Protein AF-A0A351G520-F1 (afdb_monomer_lite)

Sequence (140 aa):
MSTQQQELPEWDLSNVYPGLESDEFSEAKTQLTVAVEDLKTYLEDHRISPEIAQEERESPALAEIMAGFIQRVAAAQELRESIRAYLNSFIATDSFNEKAKKELSLLEPLFVRLDQLENVMFQGWIGHVGDRVAEIIGMN

Secondary structure (DSSP, 8-state):
-------------TTT-S-TT-HHHHHHHHHHHHHHHHHHHHHHHTT--TT-------HHHHHHHHHHHHHHHHHHHHHHHHHHHHHHHHHHH-TT-HHHHHHHHHHHHHHHHHHHIIIIIIHHHHHHHHHHHHHHTT--

Structure (mmCIF, N/CA/C/O backbone):
data_AF-A0A351G520-F1
#
_entry.id   AF-A0A351G520-F1
#
loop_
_atom_site.group_PDB
_atom_site.id
_atom_site.type_symbol
_atom_site.label_atom_id
_atom_site.label_alt_id
_atom_site.label_comp_id
_atom_site.label_asym_id
_atom_site.label_entity_id
_atom_site.label_seq_id
_atom_site.pdbx_PDB_ins_code
_atom_site.Cartn_x
_atom_site.Cartn_y
_atom_site.Cartn_z
_atom_site.occupancy
_atom_site.B_iso_or_equiv
_atom_site.auth_seq_id
_atom_site.auth_comp_id
_atom_site.auth_asym_id
_atom_site.auth_atom_id
_atom_site.pdbx_PDB_model_num
ATOM 1 N N . MET A 1 1 ? -27.445 16.065 39.126 1.00 41.19 1 MET A N 1
ATOM 2 C CA . MET A 1 1 ? -27.654 16.118 37.667 1.00 41.19 1 MET A CA 1
ATOM 3 C C . MET A 1 1 ? -27.281 14.751 37.137 1.00 41.19 1 MET A C 1
ATOM 5 O O . MET A 1 1 ? -26.148 14.346 37.353 1.00 41.19 1 MET A O 1
ATOM 9 N N . SER A 1 2 ? -28.234 14.000 36.592 1.00 40.50 2 SER A N 1
ATOM 10 C CA . SER A 1 2 ? -27.954 12.680 36.024 1.00 40.50 2 SER A CA 1
ATOM 11 C C . SER A 1 2 ? -27.342 12.880 34.645 1.00 40.50 2 SER A C 1
ATOM 13 O O . SER A 1 2 ? -28.003 13.418 33.759 1.00 40.50 2 SER A O 1
ATOM 15 N N . THR A 1 3 ? -26.078 12.509 34.478 1.00 43.81 3 THR A N 1
ATOM 16 C CA . THR A 1 3 ? -25.411 12.487 33.178 1.00 43.81 3 THR A CA 1
ATOM 17 C C . THR A 1 3 ? -26.052 11.364 32.367 1.00 43.81 3 THR A C 1
ATOM 19 O O . THR A 1 3 ? -25.766 10.194 32.604 1.00 43.81 3 THR A O 1
ATOM 22 N N . GLN A 1 4 ? -26.978 11.691 31.464 1.00 49.44 4 GLN A N 1
ATOM 23 C CA . GLN A 1 4 ? -27.344 10.745 30.414 1.00 49.44 4 GLN A CA 1
ATOM 24 C C . GLN A 1 4 ? -26.092 10.557 29.555 1.00 49.44 4 GLN A C 1
ATOM 26 O O . GLN A 1 4 ? -25.604 11.520 28.965 1.00 49.44 4 GLN A O 1
ATOM 31 N N . GLN A 1 5 ? -25.527 9.348 29.555 1.00 55.75 5 GLN A N 1
ATOM 32 C CA . GLN A 1 5 ? -24.541 8.960 28.554 1.00 55.75 5 GLN A CA 1
ATOM 33 C C . GLN A 1 5 ? -25.264 8.995 27.212 1.00 55.75 5 GLN A C 1
ATOM 35 O O . GLN A 1 5 ? -26.165 8.202 26.958 1.00 55.75 5 GLN A O 1
ATOM 40 N N . GLN A 1 6 ? -24.942 9.999 26.410 1.00 63.34 6 GLN A N 1
ATOM 41 C CA . GLN A 1 6 ? -25.462 10.134 25.065 1.00 63.34 6 GLN A CA 1
ATOM 42 C C . GLN A 1 6 ? -24.751 9.071 24.219 1.00 63.34 6 GLN A C 1
ATOM 44 O O . GLN A 1 6 ? -23.552 9.196 23.976 1.00 63.34 6 GLN A O 1
ATOM 49 N N . GLU A 1 7 ? -25.453 7.991 23.869 1.00 74.69 7 GLU A N 1
ATOM 50 C CA . GLU A 1 7 ? -24.914 6.937 23.002 1.00 74.69 7 GLU A CA 1
ATOM 51 C C . GLU A 1 7 ? -24.535 7.549 21.648 1.00 74.69 7 GLU A C 1
ATOM 53 O O . GLU A 1 7 ? -25.325 8.273 21.030 1.00 74.69 7 GLU A O 1
ATOM 58 N N . LEU A 1 8 ? -23.290 7.323 21.225 1.00 76.94 8 LEU A N 1
ATOM 59 C CA . LEU A 1 8 ? -22.800 7.790 19.934 1.00 76.94 8 LEU A CA 1
ATOM 60 C C . LEU A 1 8 ? -23.447 6.958 18.813 1.00 76.94 8 LEU A C 1
ATOM 62 O O . LEU A 1 8 ? -23.726 5.778 19.015 1.00 76.94 8 LEU A O 1
ATOM 66 N N . PRO A 1 9 ? -23.697 7.544 17.630 1.00 79.50 9 PRO A N 1
ATOM 67 C CA . PRO A 1 9 ? -24.229 6.792 16.500 1.00 79.50 9 PRO A CA 1
ATOM 68 C C . PRO A 1 9 ? -23.196 5.772 16.003 1.00 79.50 9 PRO A C 1
ATOM 70 O O . PRO A 1 9 ? -22.158 6.163 15.485 1.00 79.50 9 PRO A O 1
ATOM 73 N N . GLU A 1 10 ? -23.476 4.475 16.122 1.00 74.62 10 GLU A N 1
ATOM 74 C CA . GLU A 1 10 ? -22.591 3.414 15.625 1.00 74.62 10 GLU A CA 1
ATOM 75 C C . GLU A 1 10 ? -22.922 3.069 14.165 1.00 74.62 10 GLU A C 1
ATOM 77 O O . GLU A 1 10 ? -24.057 2.724 13.831 1.00 74.62 10 GLU A O 1
ATOM 82 N N . TRP A 1 11 ? -21.932 3.175 13.275 1.00 83.62 11 TRP A N 1
ATOM 83 C CA . TRP A 1 11 ? -22.051 2.691 11.899 1.00 83.62 11 TRP A CA 1
ATOM 84 C C . TRP A 1 11 ? -21.771 1.187 11.869 1.00 83.62 11 TRP A C 1
ATOM 86 O O . TRP A 1 11 ? -20.735 0.748 12.368 1.00 83.62 11 TRP A O 1
ATOM 96 N N . ASP A 1 12 ? -22.656 0.401 11.251 1.00 90.38 12 ASP A N 1
ATOM 97 C CA . ASP A 1 12 ? -22.365 -1.004 10.959 1.00 90.38 12 ASP A CA 1
ATOM 98 C C . ASP A 1 12 ? -21.391 -1.084 9.777 1.00 90.38 12 ASP A C 1
ATOM 100 O O . ASP A 1 12 ? -21.739 -0.760 8.642 1.00 90.38 12 ASP A O 1
ATOM 104 N N . LEU A 1 13 ? -20.156 -1.480 10.077 1.00 93.56 13 LEU A N 1
ATOM 105 C CA . LEU A 1 13 ? -19.053 -1.601 9.122 1.00 93.56 13 LEU A CA 1
ATOM 106 C C . LEU A 1 13 ? -18.664 -3.061 8.868 1.00 93.56 13 LEU A C 1
ATOM 108 O O . LEU A 1 13 ? -17.620 -3.324 8.267 1.00 93.56 13 LEU A O 1
ATOM 112 N N . SER A 1 14 ? -19.487 -4.012 9.320 1.00 94.12 14 SER A N 1
ATOM 113 C CA . SER A 1 14 ? -19.225 -5.448 9.173 1.00 94.12 14 SER A CA 1
ATOM 114 C C . SER A 1 14 ? -19.133 -5.900 7.711 1.00 94.12 14 SER A C 1
ATOM 116 O O . SER A 1 14 ? -18.522 -6.924 7.417 1.00 94.12 14 SER A O 1
ATOM 118 N N . ASN A 1 15 ? -19.682 -5.109 6.783 1.00 94.44 15 ASN A N 1
ATOM 119 C CA . ASN A 1 15 ? -19.556 -5.300 5.341 1.00 94.44 15 ASN A CA 1
ATOM 120 C C . ASN A 1 15 ? -18.154 -4.979 4.789 1.00 94.44 15 ASN A C 1
ATOM 122 O O . ASN A 1 15 ? -17.867 -5.358 3.656 1.00 94.44 15 ASN A O 1
ATOM 126 N N . VAL A 1 16 ? -17.319 -4.254 5.545 1.00 96.31 16 VAL A N 1
ATOM 127 C CA . VAL A 1 16 ? -15.916 -3.973 5.202 1.00 96.31 16 VAL A CA 1
ATOM 128 C C . VAL A 1 16 ? -15.011 -4.965 5.925 1.00 96.31 16 VAL A C 1
ATOM 130 O O . VAL A 1 16 ? -14.335 -5.755 5.276 1.00 96.31 16 VAL A O 1
ATOM 133 N N . TYR A 1 17 ? -15.052 -4.968 7.261 1.00 97.56 17 TYR A N 1
ATOM 134 C CA . TYR A 1 17 ? -14.425 -5.989 8.101 1.00 97.56 17 TYR A CA 1
ATOM 135 C C . TYR A 1 17 ? -15.311 -6.264 9.323 1.00 97.56 17 TYR A C 1
ATOM 137 O O . TYR A 1 17 ? -15.864 -5.314 9.881 1.00 97.56 17 TYR A O 1
ATOM 145 N N . PRO A 1 18 ? -15.407 -7.514 9.815 1.00 96.88 18 PRO A N 1
ATOM 146 C CA . PRO A 1 18 ? -16.264 -7.840 10.960 1.00 96.88 18 PRO A CA 1
ATOM 147 C C . PRO A 1 18 ? -15.907 -7.109 12.263 1.00 96.88 18 PRO A C 1
ATOM 149 O O . PRO A 1 18 ? -16.750 -6.959 13.144 1.00 96.88 18 PRO A O 1
ATOM 152 N N . GLY A 1 19 ? -14.655 -6.669 12.420 1.00 95.56 19 GLY A N 1
ATOM 153 C CA . GLY A 1 19 ? -14.208 -5.938 13.603 1.00 95.56 19 GLY A CA 1
ATOM 154 C C . GLY A 1 19 ? -12.719 -5.594 13.576 1.00 95.56 19 GLY A C 1
ATOM 155 O O . GLY A 1 19 ? -11.946 -6.153 12.804 1.00 95.56 19 GLY A O 1
ATOM 156 N N . LEU A 1 20 ? -12.282 -4.680 14.448 1.00 96.25 20 LEU A N 1
ATOM 157 C CA . LEU A 1 20 ? -10.862 -4.290 14.573 1.00 96.25 20 LEU A CA 1
ATOM 158 C C . LEU A 1 20 ? -9.945 -5.429 15.068 1.00 96.25 20 LEU A C 1
ATOM 160 O O . LEU A 1 20 ? -8.729 -5.299 15.033 1.00 96.25 20 LEU A O 1
ATOM 164 N N . GLU A 1 21 ? -10.523 -6.510 15.590 1.00 95.94 21 GLU A N 1
ATOM 165 C CA . GLU A 1 21 ? -9.830 -7.734 16.033 1.00 95.94 21 GLU A CA 1
ATOM 166 C C . GLU A 1 21 ? -10.116 -8.936 15.120 1.00 95.94 21 GLU A C 1
ATOM 168 O O . GLU A 1 21 ? -9.732 -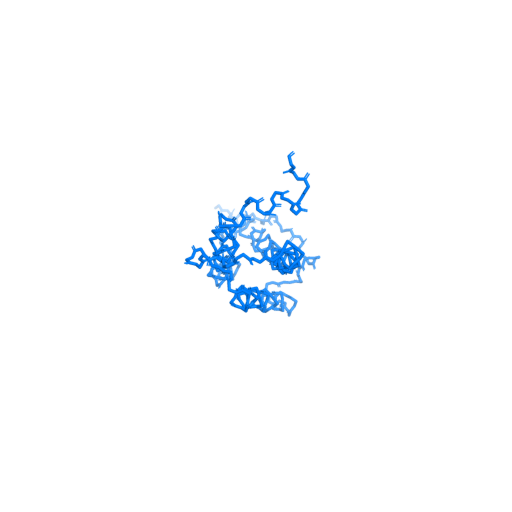10.052 15.448 1.00 95.94 21 GLU A O 1
ATOM 173 N N . SER A 1 22 ? -10.816 -8.720 14.003 1.00 97.94 22 SER A N 1
ATOM 174 C CA . SER A 1 22 ? -11.169 -9.794 13.075 1.00 97.94 22 SER A CA 1
ATOM 175 C C . SER A 1 22 ? -9.950 -10.307 12.309 1.00 97.94 22 SER A C 1
ATOM 177 O O . SER A 1 22 ? -9.008 -9.550 12.033 1.00 97.94 22 SER A O 1
ATOM 179 N N . ASP A 1 23 ? -9.990 -11.587 11.943 1.00 98.38 23 ASP A N 1
ATOM 180 C CA . ASP A 1 23 ? -8.953 -12.210 11.123 1.00 98.38 23 ASP A CA 1
ATOM 181 C C . ASP A 1 23 ? -8.881 -11.535 9.748 1.00 98.38 23 ASP A C 1
ATOM 183 O O . ASP A 1 23 ? -7.791 -11.292 9.243 1.00 98.38 23 ASP A O 1
ATOM 187 N N . GLU A 1 24 ? -10.020 -11.116 9.194 1.00 98.38 24 GLU A N 1
ATOM 188 C CA . GLU A 1 24 ? -10.123 -10.420 7.912 1.00 98.38 24 GLU A CA 1
ATOM 189 C C . GLU A 1 24 ? -9.421 -9.055 7.938 1.00 98.38 24 GLU A C 1
ATOM 191 O O . GLU A 1 24 ? -8.700 -8.703 7.003 1.00 98.38 24 GLU A O 1
ATOM 196 N N . PHE A 1 25 ? -9.580 -8.285 9.023 1.00 98.44 25 PHE A N 1
ATOM 197 C CA . PHE A 1 25 ? -8.863 -7.015 9.171 1.00 98.44 25 PHE A CA 1
ATOM 198 C C . PHE A 1 25 ? -7.358 -7.236 9.362 1.00 98.44 25 PHE A C 1
ATOM 200 O O . PHE A 1 25 ? -6.536 -6.487 8.831 1.00 98.44 25 PHE A O 1
ATOM 207 N N . SER A 1 26 ? -6.981 -8.272 10.116 1.00 98.31 26 SER A N 1
ATOM 208 C CA . SER A 1 26 ? -5.580 -8.669 10.273 1.00 98.31 26 SER A CA 1
ATOM 209 C C . SER A 1 26 ? -4.956 -9.056 8.928 1.00 98.31 26 SER A C 1
ATOM 211 O O . SER A 1 26 ? -3.891 -8.551 8.566 1.00 98.31 26 SER A O 1
ATOM 213 N N . GLU A 1 27 ? -5.661 -9.876 8.149 1.00 98.56 27 GLU A N 1
ATOM 214 C CA . GLU A 1 27 ? -5.231 -10.337 6.837 1.00 98.56 27 GLU A CA 1
ATOM 215 C C . GLU A 1 27 ? -5.084 -9.176 5.853 1.00 98.56 27 GLU A C 1
ATOM 217 O O . GLU A 1 27 ? -4.062 -9.091 5.177 1.00 98.56 27 GLU A O 1
ATOM 222 N N . ALA A 1 28 ? -6.021 -8.225 5.823 1.00 98.50 28 ALA A N 1
ATOM 223 C CA . ALA A 1 28 ? -5.914 -7.047 4.962 1.00 98.50 28 ALA A CA 1
ATOM 224 C C . ALA A 1 28 ? -4.644 -6.223 5.241 1.00 98.50 28 ALA A C 1
ATOM 226 O O . ALA A 1 28 ? -3.962 -5.789 4.309 1.00 98.50 28 ALA A O 1
ATOM 227 N N . LYS A 1 29 ? -4.267 -6.046 6.517 1.00 98.44 29 LYS A N 1
ATOM 228 C CA . LYS A 1 29 ? -3.008 -5.373 6.893 1.00 98.44 29 LYS A CA 1
ATOM 229 C C . LYS A 1 29 ? -1.781 -6.150 6.408 1.00 98.44 29 LYS A C 1
ATOM 231 O O . LYS A 1 29 ? -0.821 -5.555 5.909 1.00 98.44 29 LYS A O 1
ATOM 236 N N . THR A 1 30 ? -1.805 -7.477 6.530 1.00 98.56 30 THR A N 1
ATOM 237 C CA . THR A 1 30 ? -0.750 -8.348 5.995 1.00 98.56 30 THR A CA 1
ATOM 238 C C . THR A 1 30 ? -0.667 -8.253 4.472 1.00 98.56 30 THR A C 1
ATOM 240 O O . THR A 1 30 ? 0.427 -8.066 3.942 1.00 98.56 30 THR A O 1
ATOM 243 N N . GLN A 1 31 ? -1.796 -8.309 3.767 1.00 98.62 31 GLN A N 1
ATOM 244 C CA . GLN A 1 31 ? -1.859 -8.180 2.311 1.00 98.62 31 GLN A CA 1
ATOM 245 C C . GLN A 1 31 ? -1.330 -6.821 1.844 1.00 98.62 31 GLN A C 1
ATOM 247 O O . GLN A 1 31 ? -0.543 -6.773 0.903 1.00 98.62 31 GLN A O 1
ATOM 252 N N . LEU A 1 32 ? -1.666 -5.728 2.542 1.00 98.75 32 LEU A N 1
ATOM 253 C CA . LEU A 1 32 ? -1.105 -4.410 2.240 1.00 98.75 32 LEU A CA 1
ATOM 254 C C . LEU A 1 32 ? 0.420 -4.401 2.405 1.00 98.75 32 LEU A C 1
ATOM 256 O O . LEU A 1 32 ? 1.130 -3.862 1.562 1.00 98.75 32 LEU A O 1
ATOM 260 N N . THR A 1 33 ? 0.934 -5.028 3.464 1.00 98.50 33 THR A N 1
ATOM 261 C CA . THR A 1 33 ? 2.383 -5.114 3.709 1.00 98.50 33 THR A CA 1
ATOM 262 C C . THR A 1 33 ? 3.090 -5.856 2.573 1.00 98.50 33 THR A C 1
ATOM 264 O O . THR A 1 33 ? 4.107 -5.389 2.065 1.00 98.50 33 THR A O 1
ATOM 267 N N . VAL A 1 34 ? 2.521 -6.982 2.135 1.00 98.62 34 VAL A N 1
ATOM 268 C CA . VAL A 1 34 ? 3.026 -7.757 0.994 1.00 98.62 34 VAL A CA 1
ATOM 269 C C . VAL A 1 34 ? 2.968 -6.942 -0.299 1.00 98.62 34 VAL A C 1
ATOM 271 O O . VAL A 1 34 ? 3.944 -6.934 -1.041 1.00 98.62 34 VAL A O 1
ATOM 274 N N . ALA A 1 35 ? 1.875 -6.221 -0.553 1.00 98.50 35 ALA A N 1
ATOM 275 C CA . ALA A 1 35 ? 1.720 -5.405 -1.756 1.00 98.50 35 ALA A CA 1
ATOM 276 C C . ALA A 1 35 ? 2.738 -4.251 -1.825 1.00 98.50 35 ALA A C 1
ATOM 278 O O . ALA A 1 35 ? 3.286 -3.976 -2.891 1.00 98.50 35 ALA A O 1
ATOM 279 N N . VAL A 1 36 ? 3.036 -3.597 -0.694 1.00 98.62 36 VAL A N 1
ATOM 280 C CA . VAL A 1 36 ? 4.062 -2.541 -0.636 1.00 98.62 36 VAL A CA 1
ATOM 281 C C . VAL A 1 36 ? 5.460 -3.107 -0.895 1.00 98.62 36 VAL A C 1
ATOM 283 O O . VAL A 1 36 ? 6.234 -2.488 -1.628 1.00 98.62 36 VAL A O 1
ATOM 286 N N . GLU A 1 37 ? 5.798 -4.271 -0.332 1.00 98.50 37 GLU A N 1
ATOM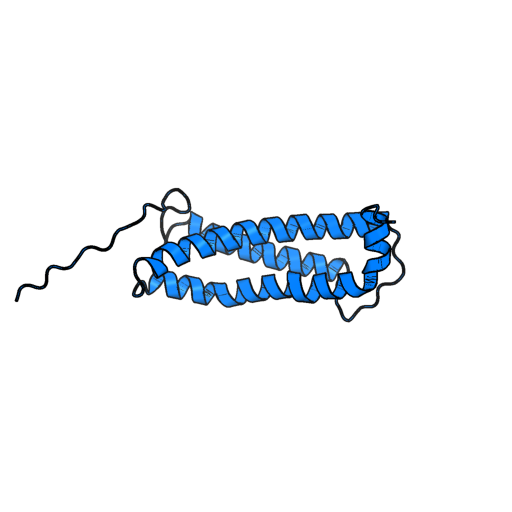 287 C CA . GLU A 1 37 ? 7.096 -4.899 -0.606 1.00 98.50 37 GLU A CA 1
ATOM 288 C C . GLU A 1 37 ? 7.197 -5.415 -2.049 1.00 98.50 37 GLU A C 1
ATOM 290 O O . GLU A 1 37 ? 8.231 -5.199 -2.675 1.00 98.50 37 GLU A O 1
ATOM 295 N N . ASP A 1 38 ? 6.137 -5.995 -2.624 1.00 98.19 38 ASP A N 1
ATOM 296 C CA . ASP A 1 38 ? 6.118 -6.386 -4.044 1.00 98.19 38 ASP A CA 1
ATOM 297 C C . ASP A 1 38 ? 6.321 -5.172 -4.961 1.00 98.19 38 ASP A C 1
ATOM 299 O O . ASP A 1 38 ? 7.133 -5.218 -5.886 1.00 98.19 38 ASP A O 1
ATOM 303 N N . LEU A 1 39 ? 5.659 -4.046 -4.671 1.00 98.38 39 LEU A N 1
ATOM 304 C CA . LEU A 1 39 ? 5.855 -2.806 -5.420 1.00 98.38 39 LEU A CA 1
ATOM 305 C C . LEU A 1 39 ? 7.300 -2.303 -5.318 1.00 98.38 39 LEU A C 1
ATOM 307 O O . LEU A 1 39 ? 7.892 -1.907 -6.320 1.00 98.38 39 LEU A O 1
ATOM 311 N N . LYS A 1 40 ? 7.886 -2.327 -4.119 1.00 98.00 40 LYS A N 1
ATOM 312 C CA . LYS A 1 40 ? 9.283 -1.937 -3.907 1.00 98.00 40 LYS A CA 1
ATOM 313 C C . LYS A 1 40 ? 10.235 -2.832 -4.706 1.00 98.00 40 LYS A C 1
ATOM 315 O O . LYS A 1 40 ? 11.073 -2.302 -5.431 1.00 98.00 40 LYS A O 1
ATOM 320 N N . THR A 1 41 ? 10.090 -4.153 -4.609 1.00 98.12 41 THR A N 1
ATOM 321 C CA . THR A 1 41 ? 10.904 -5.111 -5.371 1.00 98.12 41 THR A CA 1
ATOM 322 C C . THR A 1 41 ? 10.744 -4.890 -6.871 1.00 98.12 41 THR A C 1
ATOM 324 O O . THR A 1 41 ? 11.735 -4.844 -7.591 1.00 98.12 41 THR A O 1
ATOM 327 N N . TYR A 1 42 ? 9.522 -4.634 -7.342 1.00 97.75 42 TYR A N 1
ATOM 328 C CA . TYR A 1 42 ? 9.272 -4.324 -8.744 1.00 97.75 42 TYR A CA 1
ATOM 329 C C . TYR A 1 42 ? 10.052 -3.090 -9.223 1.00 97.75 42 TYR A C 1
ATOM 331 O O . TYR A 1 42 ? 10.645 -3.118 -10.304 1.00 97.75 42 TYR A O 1
ATOM 339 N N . LEU A 1 43 ? 10.081 -2.014 -8.428 1.00 95.38 43 LEU A N 1
ATOM 340 C CA . LEU A 1 43 ? 10.852 -0.809 -8.747 1.00 95.38 43 LEU A CA 1
ATOM 341 C C . LEU A 1 43 ? 12.364 -1.085 -8.766 1.00 95.38 43 LEU A C 1
ATOM 343 O O . LEU A 1 43 ? 13.059 -0.608 -9.665 1.00 95.38 43 LEU A O 1
ATOM 347 N N . GLU A 1 44 ? 12.867 -1.871 -7.812 1.00 94.81 44 GLU A N 1
ATOM 348 C CA . GLU A 1 44 ? 14.279 -2.263 -7.723 1.00 94.81 44 GLU A CA 1
ATOM 349 C C . GLU A 1 44 ? 14.706 -3.108 -8.937 1.00 94.81 44 GLU A C 1
ATOM 351 O O . GLU A 1 44 ? 15.678 -2.762 -9.617 1.00 94.81 44 GLU A O 1
ATOM 356 N N . ASP A 1 45 ? 13.935 -4.144 -9.276 1.00 94.94 45 ASP A N 1
ATOM 357 C CA . ASP A 1 45 ? 14.202 -5.055 -10.396 1.00 94.94 45 ASP A CA 1
ATOM 358 C C . ASP A 1 45 ? 14.234 -4.320 -11.743 1.00 94.94 45 ASP A C 1
ATOM 360 O O . ASP A 1 45 ? 15.083 -4.583 -12.600 1.00 94.94 45 ASP A O 1
ATOM 364 N N . HIS A 1 46 ? 13.349 -3.335 -11.918 1.00 92.31 46 HIS A N 1
ATOM 365 C CA . HIS A 1 46 ? 13.266 -2.539 -13.143 1.00 92.31 46 HIS A CA 1
ATOM 366 C C . HIS A 1 46 ? 14.144 -1.286 -13.121 1.00 92.31 46 HIS A C 1
ATOM 368 O O . HIS A 1 46 ? 14.140 -0.533 -14.107 1.00 92.31 46 HIS A O 1
ATOM 374 N N . ARG A 1 47 ? 14.923 -1.071 -12.050 1.00 90.69 47 ARG A N 1
ATOM 375 C CA . ARG A 1 47 ? 15.788 0.103 -11.844 1.00 90.69 47 ARG A CA 1
ATOM 376 C C . ARG A 1 47 ? 15.027 1.418 -12.044 1.00 90.69 47 ARG A C 1
ATOM 378 O O . ARG A 1 47 ? 15.441 2.281 -12.822 1.00 90.69 47 ARG A O 1
ATOM 385 N N . ILE A 1 48 ? 13.871 1.527 -11.399 1.00 90.44 48 ILE A N 1
ATOM 386 C CA . ILE A 1 48 ? 13.031 2.724 -11.395 1.00 90.44 48 ILE A CA 1
ATOM 387 C C . ILE A 1 48 ? 13.445 3.579 -10.197 1.00 90.44 48 ILE A C 1
ATOM 389 O O . ILE A 1 48 ? 13.203 3.221 -9.046 1.00 90.44 48 ILE A O 1
ATOM 393 N N . SER A 1 49 ? 14.105 4.703 -10.468 1.00 88.19 49 SER A N 1
ATOM 394 C CA . SER A 1 49 ? 14.533 5.658 -9.446 1.00 88.19 49 SER A CA 1
ATOM 395 C C . SER A 1 49 ? 14.753 7.045 -10.067 1.00 88.19 49 SER A C 1
ATOM 397 O O . SER A 1 49 ? 15.093 7.133 -11.250 1.00 88.19 49 SER A O 1
ATOM 399 N N . PRO A 1 50 ? 14.574 8.129 -9.288 1.00 87.00 50 PRO A N 1
ATOM 400 C CA . PRO A 1 50 ? 14.846 9.493 -9.737 1.00 87.00 50 PRO A CA 1
ATOM 401 C C . PRO A 1 50 ? 16.339 9.782 -9.940 1.00 87.00 50 PRO A C 1
ATOM 403 O O . PRO A 1 50 ? 16.686 10.716 -10.660 1.00 87.00 50 PRO A O 1
ATOM 406 N N . GLU A 1 51 ? 17.232 9.008 -9.325 1.00 84.19 51 GLU A N 1
ATOM 407 C CA . GLU A 1 51 ? 18.685 9.169 -9.439 1.00 84.19 51 GLU A CA 1
ATOM 408 C C . GLU A 1 51 ? 19.280 8.447 -10.655 1.00 84.19 51 GLU A C 1
ATOM 410 O O . GLU A 1 51 ? 20.404 8.742 -11.064 1.00 84.19 51 GLU A O 1
ATOM 415 N N . ILE A 1 52 ? 18.549 7.490 -11.232 1.00 73.50 52 ILE A N 1
ATOM 416 C CA . ILE A 1 52 ? 19.022 6.682 -12.354 1.00 73.50 52 ILE A CA 1
ATOM 417 C C . ILE A 1 52 ? 18.483 7.278 -13.654 1.00 73.50 52 ILE A C 1
ATOM 419 O O . ILE A 1 52 ? 17.332 7.054 -14.028 1.00 73.50 52 ILE A O 1
ATOM 423 N N . ALA A 1 53 ? 19.350 7.982 -14.384 1.00 67.75 53 ALA A N 1
ATOM 424 C CA . ALA A 1 53 ? 19.105 8.268 -15.792 1.00 67.75 53 ALA A CA 1
ATOM 425 C C . ALA A 1 53 ? 19.030 6.928 -16.538 1.00 67.75 53 ALA A C 1
ATOM 427 O O . ALA A 1 53 ? 20.005 6.172 -16.561 1.00 67.75 53 ALA A O 1
ATOM 428 N N . GLN A 1 54 ? 17.864 6.588 -17.088 1.00 67.75 54 GLN A N 1
ATOM 429 C CA . GLN A 1 54 ? 17.741 5.346 -17.838 1.00 67.75 54 GLN A CA 1
ATOM 430 C C . GLN A 1 54 ? 18.398 5.471 -19.206 1.00 67.75 54 GLN A C 1
ATOM 432 O O . GLN A 1 54 ? 18.172 6.434 -19.934 1.00 67.75 54 GLN A O 1
ATOM 437 N N . GLU A 1 55 ? 19.169 4.444 -19.559 1.00 65.62 55 GLU A N 1
ATOM 438 C CA . GLU A 1 55 ? 19.539 4.176 -20.945 1.00 65.62 55 GLU A CA 1
ATOM 439 C C . GLU A 1 55 ? 18.265 4.077 -21.797 1.00 65.62 55 GLU A C 1
ATOM 441 O O . GLU A 1 55 ? 17.212 3.651 -21.306 1.00 65.62 55 GLU A O 1
ATOM 446 N N . GLU A 1 56 ? 18.351 4.486 -23.063 1.00 64.56 56 GLU A N 1
ATOM 447 C CA . GLU A 1 56 ? 17.231 4.439 -24.003 1.00 64.56 56 GLU A CA 1
ATOM 448 C C . GLU A 1 56 ? 16.642 3.020 -24.053 1.00 64.56 56 GLU A C 1
ATOM 450 O O . GLU A 1 56 ? 17.221 2.096 -24.621 1.00 64.56 56 GLU A O 1
ATOM 455 N N . ARG A 1 57 ? 15.483 2.828 -23.413 1.00 72.94 57 ARG A N 1
ATOM 456 C CA . ARG A 1 57 ? 14.679 1.612 -23.568 1.00 72.94 57 ARG A CA 1
ATOM 457 C C . ARG A 1 57 ? 13.818 1.748 -24.821 1.00 72.94 57 ARG A C 1
ATOM 459 O O . ARG A 1 57 ? 13.442 2.848 -25.217 1.00 72.94 57 ARG A O 1
ATOM 466 N N . GLU A 1 58 ? 13.417 0.635 -25.413 1.00 73.50 58 GLU A N 1
ATOM 467 C CA . GLU A 1 58 ? 12.402 0.668 -26.468 1.00 73.50 58 GLU A CA 1
ATOM 468 C C . GLU A 1 58 ? 11.013 0.967 -25.871 1.00 73.50 58 GLU A C 1
ATOM 470 O O . GLU A 1 58 ? 10.723 0.616 -24.721 1.00 73.50 58 GLU A O 1
ATOM 475 N N . SER A 1 59 ? 10.143 1.638 -26.631 1.00 74.25 59 SER A N 1
ATOM 476 C CA . SER A 1 59 ? 8.808 2.056 -26.169 1.00 74.25 59 SER A CA 1
ATOM 477 C C . SER A 1 59 ? 7.897 0.891 -25.726 1.00 74.25 59 SER A C 1
ATOM 479 O O . SER A 1 59 ? 7.240 1.044 -24.696 1.00 74.25 59 SER A O 1
ATOM 481 N N . PRO A 1 60 ? 7.882 -0.295 -26.379 1.00 74.19 60 PRO A N 1
ATOM 482 C CA . PRO A 1 60 ? 7.103 -1.444 -25.901 1.00 74.19 60 PRO A CA 1
ATOM 483 C C . PRO A 1 60 ? 7.531 -1.937 -24.512 1.00 74.19 60 PRO A C 1
ATOM 485 O O . PRO A 1 60 ? 6.687 -2.132 -23.642 1.00 74.19 60 PRO A O 1
ATOM 488 N N . ALA A 1 61 ? 8.840 -2.049 -24.268 1.00 85.00 61 ALA A N 1
ATOM 489 C CA . ALA A 1 61 ? 9.362 -2.449 -22.962 1.00 85.00 61 ALA A CA 1
ATOM 490 C C . ALA A 1 61 ? 8.998 -1.423 -21.876 1.00 85.00 61 ALA A C 1
ATOM 492 O O . ALA A 1 61 ? 8.653 -1.783 -20.753 1.00 85.00 61 ALA A O 1
ATOM 493 N N . LEU A 1 62 ? 9.032 -0.129 -22.211 1.00 86.94 62 LEU A N 1
ATOM 494 C CA . LEU A 1 62 ? 8.628 0.931 -21.289 1.00 86.94 62 LEU A CA 1
ATOM 495 C C . LEU A 1 62 ? 7.129 0.862 -20.946 1.00 86.94 62 LEU A C 1
ATOM 497 O O . LEU A 1 62 ? 6.767 1.032 -19.782 1.00 86.94 62 LEU A O 1
ATOM 501 N N . ALA A 1 63 ? 6.270 0.572 -21.926 1.00 87.88 63 ALA A N 1
ATOM 502 C CA . ALA A 1 63 ? 4.833 0.415 -21.711 1.00 87.88 63 ALA A CA 1
ATOM 503 C C . ALA A 1 63 ? 4.507 -0.767 -20.781 1.00 87.88 63 ALA A C 1
ATOM 505 O O . ALA A 1 63 ? 3.703 -0.617 -19.860 1.00 87.88 63 ALA A O 1
ATOM 506 N N . GLU A 1 64 ? 5.164 -1.915 -20.970 1.00 91.56 64 GLU A N 1
ATOM 507 C CA . GLU A 1 64 ? 5.001 -3.092 -20.104 1.00 91.56 64 GLU A CA 1
ATOM 508 C C . GLU A 1 64 ? 5.407 -2.800 -18.655 1.00 91.56 64 GLU A C 1
ATOM 510 O O . GLU A 1 64 ? 4.699 -3.179 -17.719 1.00 91.56 64 GLU A O 1
ATOM 515 N N . ILE A 1 65 ? 6.506 -2.064 -18.465 1.00 92.19 65 ILE A N 1
ATOM 516 C CA . ILE A 1 65 ? 6.985 -1.666 -17.138 1.00 92.19 65 ILE A CA 1
ATOM 517 C C . ILE A 1 65 ? 5.984 -0.742 -16.434 1.00 92.19 65 ILE A C 1
ATOM 519 O O . ILE A 1 65 ? 5.662 -0.929 -15.260 1.00 92.19 65 ILE A O 1
ATOM 523 N N . MET A 1 66 ? 5.454 0.252 -17.148 1.00 91.75 66 MET A N 1
ATOM 524 C CA . MET A 1 66 ? 4.443 1.148 -16.583 1.00 91.75 66 MET A CA 1
ATOM 525 C C . MET A 1 66 ? 3.154 0.399 -16.243 1.00 91.75 66 MET A C 1
ATOM 527 O O . MET A 1 66 ? 2.597 0.602 -15.167 1.00 91.75 66 MET A O 1
ATOM 531 N N . ALA A 1 67 ? 2.697 -0.500 -17.117 1.00 94.06 67 ALA A N 1
ATOM 532 C CA . ALA A 1 67 ? 1.515 -1.314 -16.856 1.00 94.06 67 ALA A CA 1
ATOM 533 C C . ALA A 1 67 ? 1.697 -2.195 -15.608 1.00 94.06 67 ALA A C 1
ATOM 535 O O . ALA A 1 67 ? 0.799 -2.265 -14.767 1.00 94.06 67 ALA A O 1
ATOM 536 N N . GLY A 1 68 ? 2.868 -2.822 -15.452 1.00 96.38 68 GLY A N 1
ATOM 537 C CA . GLY A 1 68 ? 3.184 -3.646 -14.286 1.00 96.38 68 GLY A CA 1
ATOM 538 C C . GLY A 1 68 ? 3.265 -2.854 -12.978 1.00 96.38 68 GLY A C 1
ATOM 539 O O . GLY A 1 68 ? 2.833 -3.365 -11.942 1.00 96.38 68 GLY A O 1
ATOM 540 N N . PHE A 1 69 ? 3.745 -1.607 -13.026 1.00 96.25 69 PHE A N 1
ATOM 541 C CA . PHE A 1 69 ? 3.692 -0.679 -11.894 1.00 96.25 69 PHE A CA 1
ATOM 542 C C . PHE A 1 69 ? 2.247 -0.289 -11.547 1.00 96.25 69 PHE A C 1
ATOM 544 O O . PHE A 1 69 ? 1.839 -0.419 -10.393 1.00 96.25 69 PHE A O 1
ATOM 551 N N . ILE A 1 70 ? 1.453 0.132 -12.543 1.00 95.81 70 ILE A N 1
ATOM 552 C CA . ILE A 1 70 ? 0.061 0.580 -12.355 1.00 95.81 70 ILE A CA 1
ATOM 553 C C . ILE A 1 70 ? -0.787 -0.518 -11.706 1.00 95.81 70 ILE A C 1
ATOM 555 O O . ILE A 1 70 ? -1.551 -0.245 -10.784 1.00 95.81 70 ILE A O 1
ATOM 559 N N . GLN A 1 71 ? -0.639 -1.769 -12.146 1.00 97.56 71 GLN A N 1
ATOM 560 C CA . GLN A 1 71 ? -1.374 -2.895 -11.561 1.00 97.56 71 GLN A CA 1
ATOM 561 C C . GLN A 1 71 ? -1.058 -3.085 -10.071 1.00 97.56 71 GLN A C 1
ATOM 563 O O . GLN A 1 71 ? -1.965 -3.293 -9.266 1.00 97.56 71 GLN A O 1
ATOM 568 N N . ARG A 1 72 ? 0.220 -2.982 -9.692 1.00 98.12 72 ARG A N 1
ATOM 569 C CA . ARG A 1 72 ? 0.669 -3.163 -8.305 1.00 98.12 72 ARG A CA 1
ATOM 570 C C . ARG A 1 72 ? 0.240 -2.020 -7.404 1.00 98.12 72 ARG A C 1
ATOM 572 O O . ARG A 1 72 ? -0.272 -2.264 -6.314 1.00 98.12 72 ARG A O 1
ATOM 579 N N . VAL A 1 73 ? 0.417 -0.779 -7.861 1.00 97.38 73 VAL A N 1
ATOM 580 C CA . VAL A 1 73 ? 0.022 0.389 -7.069 1.00 97.38 73 VAL A CA 1
ATOM 581 C C . VAL A 1 73 ? -1.495 0.426 -6.889 1.00 97.38 73 VAL A C 1
ATOM 583 O O . VAL A 1 73 ? -1.951 0.690 -5.785 1.00 97.38 73 VAL A O 1
ATOM 586 N N . ALA A 1 74 ? -2.281 0.060 -7.909 1.00 97.06 74 ALA A N 1
ATOM 587 C CA . ALA A 1 74 ? -3.736 -0.014 -7.792 1.00 97.06 74 ALA A CA 1
ATOM 588 C C . ALA A 1 74 ? -4.175 -1.006 -6.702 1.00 97.06 74 ALA A C 1
ATOM 590 O O . ALA A 1 74 ? -4.967 -0.641 -5.835 1.00 97.06 74 ALA A O 1
ATOM 591 N N . ALA A 1 75 ? -3.605 -2.217 -6.690 1.00 95.62 75 ALA A N 1
ATOM 592 C CA . ALA A 1 75 ? -3.908 -3.222 -5.670 1.00 95.62 75 ALA A CA 1
ATOM 593 C C . ALA A 1 75 ? -3.521 -2.757 -4.251 1.00 95.62 75 ALA A C 1
ATOM 595 O O . ALA A 1 75 ? -4.287 -2.928 -3.302 1.00 95.62 75 ALA A O 1
ATOM 596 N N . ALA A 1 76 ? -2.352 -2.125 -4.098 1.00 98.25 76 ALA A N 1
ATOM 597 C CA . ALA A 1 76 ? -1.913 -1.586 -2.811 1.00 98.25 76 ALA A CA 1
ATOM 598 C C . ALA A 1 76 ? -2.803 -0.422 -2.331 1.00 98.25 76 ALA A C 1
ATOM 600 O O . ALA A 1 76 ? -3.159 -0.360 -1.153 1.00 98.25 76 ALA A O 1
ATOM 601 N N . GLN A 1 77 ? -3.196 0.479 -3.236 1.00 98.06 77 GLN A N 1
ATOM 602 C CA . GLN A 1 77 ? -4.058 1.622 -2.925 1.00 98.06 77 GLN A CA 1
ATOM 603 C C . GLN A 1 77 ? -5.468 1.174 -2.536 1.00 98.06 77 GLN A C 1
ATOM 605 O O . GLN A 1 77 ? -6.024 1.708 -1.581 1.00 98.06 77 GLN A O 1
ATOM 610 N N . GLU A 1 78 ? -6.037 0.171 -3.206 1.00 97.62 78 GLU A N 1
ATOM 611 C CA . GLU A 1 78 ? -7.361 -0.363 -2.865 1.00 97.62 78 GLU A CA 1
ATOM 612 C C . GLU A 1 78 ? -7.413 -0.883 -1.417 1.00 97.62 78 GLU A C 1
ATOM 614 O O . GLU A 1 78 ? -8.314 -0.525 -0.649 1.00 97.62 78 GLU A O 1
ATOM 619 N N . LEU A 1 79 ? -6.394 -1.646 -1.005 1.00 98.06 79 LEU A N 1
ATOM 620 C CA . LEU A 1 79 ? -6.241 -2.108 0.377 1.00 98.06 79 LEU A CA 1
ATOM 621 C C . LEU A 1 79 ? -6.025 -0.940 1.346 1.00 98.06 79 LEU A C 1
ATOM 623 O O . LEU A 1 79 ? -6.691 -0.868 2.382 1.00 98.06 79 LEU A O 1
ATOM 627 N N . ARG A 1 80 ? -5.122 -0.004 1.011 1.00 98.50 80 ARG A N 1
ATOM 628 C CA . ARG A 1 80 ? -4.836 1.175 1.844 1.00 98.50 80 ARG A CA 1
ATOM 629 C C . ARG A 1 80 ? -6.099 1.978 2.115 1.00 98.50 80 ARG A C 1
ATOM 631 O O . ARG A 1 80 ? -6.372 2.308 3.268 1.00 98.50 80 ARG A O 1
ATOM 638 N N . GLU A 1 81 ? -6.842 2.322 1.070 1.00 98.25 81 GLU A N 1
ATOM 639 C CA . GLU A 1 81 ? -8.026 3.167 1.188 1.00 98.25 81 GLU A CA 1
ATOM 640 C C . GLU A 1 81 ? -9.135 2.466 1.970 1.00 98.25 81 GLU A C 1
ATOM 642 O O . GLU A 1 81 ? -9.738 3.091 2.842 1.00 98.25 81 GLU A O 1
ATOM 647 N N . SER A 1 82 ? -9.336 1.162 1.758 1.00 98.19 82 SER A N 1
ATOM 648 C CA . SER A 1 82 ? -10.311 0.368 2.517 1.00 98.19 82 SER A CA 1
ATOM 649 C C . SER A 1 82 ? -9.982 0.336 4.013 1.00 98.19 82 SER A C 1
ATOM 651 O O . SER A 1 82 ? -10.825 0.667 4.849 1.00 98.19 82 SER A O 1
ATOM 653 N N . ILE A 1 83 ? -8.728 0.026 4.363 1.00 98.69 83 ILE A N 1
ATOM 654 C CA . ILE A 1 83 ? -8.242 0.003 5.750 1.00 98.69 83 ILE A CA 1
ATOM 655 C C . ILE A 1 83 ? -8.351 1.391 6.392 1.00 98.69 83 ILE A C 1
ATOM 657 O O . ILE A 1 83 ? -8.850 1.532 7.511 1.00 98.69 83 ILE A O 1
ATOM 661 N N . ARG A 1 84 ? -7.896 2.434 5.689 1.00 98.19 84 ARG A N 1
ATOM 662 C CA . ARG A 1 84 ? -7.887 3.807 6.199 1.00 98.19 84 ARG A CA 1
ATOM 663 C C . ARG A 1 84 ? -9.302 4.339 6.404 1.00 98.19 84 ARG A C 1
ATOM 665 O O . ARG A 1 84 ? -9.561 4.963 7.431 1.00 98.19 84 ARG A O 1
ATOM 672 N N . ALA A 1 85 ? -10.213 4.091 5.465 1.00 97.38 85 ALA A N 1
ATOM 673 C CA . ALA A 1 85 ? -11.614 4.479 5.590 1.00 97.38 85 ALA A CA 1
ATOM 674 C C . ALA A 1 85 ? -12.279 3.776 6.781 1.00 97.38 85 ALA A C 1
ATOM 676 O O . ALA A 1 85 ? -12.894 4.450 7.604 1.00 97.38 85 ALA A O 1
ATOM 677 N N . TYR A 1 86 ? -12.073 2.462 6.919 1.00 97.88 86 TYR A N 1
ATOM 678 C CA . TYR A 1 86 ? -12.603 1.665 8.026 1.00 97.88 86 TYR A CA 1
ATOM 679 C C . TYR A 1 86 ? -12.133 2.167 9.400 1.00 97.88 86 TYR A C 1
ATOM 681 O O . TYR A 1 86 ? -12.937 2.330 10.316 1.00 97.88 86 TYR A O 1
ATOM 689 N N . LEU A 1 87 ? -10.844 2.482 9.555 1.00 97.75 87 LEU A N 1
ATOM 690 C CA . LEU A 1 87 ? -10.320 3.055 10.800 1.00 97.75 87 LEU A CA 1
ATOM 691 C C . LEU A 1 87 ? -10.864 4.465 11.059 1.00 97.75 87 LEU A C 1
ATOM 693 O O . LEU A 1 87 ? -11.279 4.779 12.178 1.00 97.75 87 LEU A O 1
ATOM 697 N N . ASN A 1 88 ? -10.909 5.306 10.025 1.00 96.44 88 ASN A N 1
ATOM 698 C CA . ASN A 1 88 ? -11.391 6.677 10.151 1.00 96.44 88 ASN A CA 1
ATOM 699 C C . ASN A 1 88 ? -12.881 6.756 10.487 1.00 96.44 88 ASN A C 1
ATOM 701 O O . ASN A 1 88 ? -13.267 7.688 11.186 1.00 96.44 88 ASN A O 1
ATOM 705 N N . SER A 1 89 ? -13.718 5.800 10.077 1.00 94.75 89 SER A N 1
ATOM 706 C CA . SER A 1 89 ? -15.125 5.785 10.496 1.00 94.75 89 SER A CA 1
ATOM 707 C C . SER A 1 89 ? -15.295 5.594 12.005 1.00 94.75 89 SER A C 1
ATOM 709 O O . SER A 1 89 ? -16.168 6.237 12.589 1.00 94.75 89 SER A O 1
ATOM 711 N N . PHE A 1 90 ? -14.434 4.807 12.666 1.00 94.38 90 PHE A N 1
ATOM 712 C CA . PHE A 1 90 ? -14.428 4.731 14.133 1.00 94.38 90 PHE A CA 1
ATOM 713 C C . PHE A 1 90 ? -13.927 6.033 14.755 1.00 94.38 90 PHE A C 1
ATOM 715 O O . PHE A 1 90 ? -14.575 6.560 15.650 1.00 94.38 90 PHE A O 1
ATOM 722 N N . ILE A 1 91 ? -12.807 6.576 14.266 1.00 95.31 91 ILE A N 1
ATOM 723 C CA . ILE A 1 91 ? -12.157 7.764 14.851 1.00 95.31 91 ILE A CA 1
ATOM 724 C C . ILE A 1 91 ? -13.008 9.030 14.672 1.00 95.31 91 ILE A C 1
ATOM 726 O O . ILE A 1 91 ? -13.057 9.877 15.562 1.00 95.31 91 ILE A O 1
ATOM 730 N N . ALA A 1 92 ? -13.680 9.175 13.528 1.00 93.31 92 ALA A N 1
ATOM 731 C CA . ALA A 1 92 ? -14.552 10.313 13.249 1.00 93.31 92 ALA A CA 1
ATOM 732 C C . ALA A 1 92 ? -15.849 10.272 14.071 1.00 93.31 92 ALA A C 1
ATOM 734 O O . ALA A 1 92 ? -16.400 11.325 14.389 1.00 93.31 92 ALA A O 1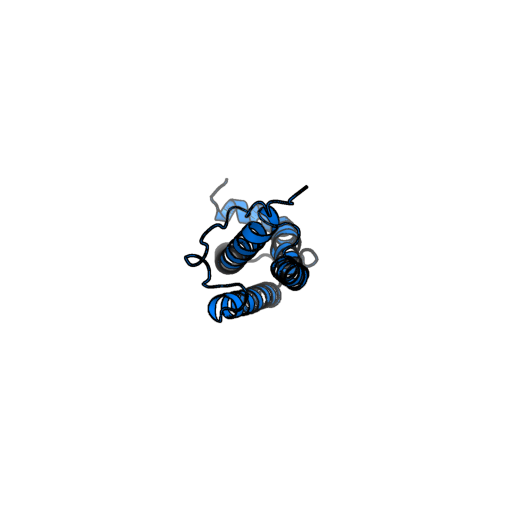
ATOM 735 N N . THR A 1 93 ? -16.321 9.072 14.418 1.00 92.00 93 THR A N 1
ATOM 736 C CA . THR A 1 93 ? -17.520 8.861 15.243 1.00 92.00 93 THR A CA 1
ATOM 737 C C . THR A 1 93 ? -17.203 8.983 16.733 1.00 92.00 93 THR A C 1
ATOM 739 O O . THR A 1 93 ? -17.903 9.679 17.466 1.00 92.00 93 THR A O 1
ATOM 742 N N . ASP A 1 94 ? -16.126 8.334 17.171 1.00 91.81 94 ASP A N 1
ATOM 743 C CA . ASP A 1 94 ? -15.598 8.366 18.528 1.00 91.81 94 ASP A CA 1
ATOM 744 C C . ASP A 1 94 ? -14.107 8.719 18.492 1.00 91.81 94 ASP A C 1
ATOM 746 O O . ASP A 1 94 ? -13.222 7.876 18.308 1.00 91.81 94 ASP A O 1
ATOM 750 N N . SER A 1 95 ? -13.817 9.997 18.729 1.00 89.94 95 SER A N 1
ATOM 751 C CA . SER A 1 95 ? -12.447 10.497 18.781 1.00 89.94 95 SER A CA 1
ATOM 752 C C . SER A 1 95 ? -11.667 10.015 20.006 1.00 89.94 95 SER A C 1
ATOM 754 O O . SER A 1 95 ? -10.487 10.338 20.105 1.00 89.94 95 SER A O 1
ATOM 756 N N . PHE A 1 96 ? -12.258 9.236 20.920 1.00 91.75 96 PHE A N 1
ATOM 757 C CA . PHE A 1 96 ? -11.576 8.538 22.016 1.00 91.75 96 PHE A CA 1
ATOM 758 C C . PHE A 1 96 ? -11.368 7.041 21.736 1.00 91.75 96 PHE A C 1
ATOM 760 O O . PHE A 1 96 ? -10.884 6.326 22.613 1.00 91.75 96 PHE A O 1
ATOM 767 N N . ASN A 1 97 ? -11.653 6.558 20.520 1.00 94.44 97 ASN A N 1
ATOM 768 C CA . ASN A 1 97 ? -11.418 5.164 20.147 1.00 94.44 97 ASN A CA 1
ATOM 769 C C . ASN A 1 97 ? -9.912 4.854 20.034 1.00 94.44 97 ASN A C 1
ATOM 771 O O . ASN A 1 97 ? -9.303 4.903 18.962 1.00 94.44 97 ASN A O 1
ATOM 775 N N . GLU A 1 98 ? -9.293 4.532 21.170 1.00 96.50 98 GLU A N 1
ATOM 776 C CA . GLU A 1 98 ? -7.850 4.291 21.279 1.00 96.50 98 GLU A CA 1
ATOM 777 C C . GLU A 1 98 ? -7.379 3.094 20.447 1.00 96.50 98 GLU A C 1
ATOM 779 O O . GLU A 1 98 ? -6.249 3.078 19.959 1.00 96.50 98 GLU A O 1
ATOM 784 N N . LYS A 1 99 ? -8.248 2.101 20.230 1.00 96.62 99 LYS A N 1
ATOM 785 C CA . LYS A 1 99 ? -7.914 0.926 19.424 1.00 96.62 99 LYS A CA 1
ATOM 786 C C . LYS A 1 99 ? -7.755 1.292 17.949 1.00 96.62 99 LYS A C 1
ATOM 788 O O . LYS A 1 99 ? -6.723 0.975 17.365 1.00 96.62 99 LYS A O 1
ATOM 793 N N . ALA A 1 100 ? -8.726 1.999 17.369 1.00 97.12 100 ALA A N 1
ATOM 794 C CA . ALA A 1 100 ? -8.660 2.432 15.975 1.00 97.12 100 ALA A CA 1
ATOM 795 C C . ALA A 1 100 ? -7.488 3.396 15.729 1.00 97.12 100 ALA A C 1
ATOM 797 O O . ALA A 1 100 ? -6.760 3.241 14.750 1.00 97.12 100 ALA A O 1
ATOM 798 N N . LYS A 1 101 ? -7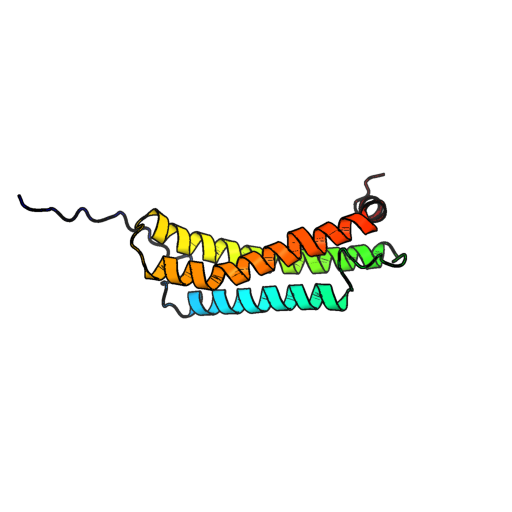.242 4.341 16.649 1.00 98.25 101 LYS A N 1
ATOM 799 C CA . LYS A 1 101 ? -6.078 5.240 16.567 1.00 98.25 101 LYS A CA 1
ATOM 800 C C . LYS A 1 101 ? -4.758 4.483 16.588 1.00 98.25 101 LYS A C 1
ATOM 802 O O . LYS A 1 101 ? -3.886 4.762 15.775 1.00 98.25 101 LYS A O 1
ATOM 807 N N . LYS A 1 102 ? -4.609 3.523 17.506 1.00 98.06 102 LYS A N 1
ATOM 808 C CA . LYS A 1 102 ? -3.391 2.718 17.613 1.00 98.06 102 LYS A CA 1
ATOM 809 C C . LYS A 1 102 ? -3.127 1.948 16.321 1.00 98.06 102 LYS A C 1
ATOM 811 O O . LYS A 1 102 ? -1.997 1.950 15.848 1.00 98.06 102 LYS A O 1
ATOM 816 N N . GLU A 1 103 ? -4.151 1.313 15.753 1.00 98.38 103 GLU A N 1
ATOM 817 C CA . GLU A 1 103 ? -4.041 0.617 14.465 1.00 98.38 103 GLU A CA 1
ATOM 818 C C . GLU A 1 103 ? -3.632 1.573 13.338 1.00 98.38 103 GLU A C 1
ATOM 820 O O . GLU A 1 103 ? -2.709 1.265 12.586 1.00 98.38 103 GLU A O 1
ATOM 825 N N . LEU A 1 104 ? -4.246 2.760 13.263 1.00 98.19 104 LEU A N 1
ATOM 826 C CA . LEU A 1 104 ? -3.884 3.769 12.268 1.00 98.19 104 LEU A CA 1
ATOM 827 C C . LEU A 1 104 ? -2.415 4.191 12.407 1.00 98.19 104 LEU A C 1
ATOM 829 O O . LEU A 1 104 ? -1.678 4.140 11.428 1.00 98.19 104 LEU A O 1
ATOM 833 N N . SER A 1 105 ? -1.960 4.514 13.620 1.00 98.25 105 SER A N 1
ATOM 834 C CA . SER A 1 105 ? -0.565 4.897 13.875 1.00 98.25 105 SER A CA 1
ATOM 835 C C . SER A 1 105 ? 0.440 3.785 13.558 1.00 98.25 105 SER A C 1
ATOM 837 O O . SER A 1 105 ? 1.557 4.071 13.136 1.00 98.25 105 SER A O 1
ATOM 839 N N . LEU A 1 106 ? 0.072 2.512 13.738 1.00 98.00 106 LEU A N 1
ATOM 840 C CA . LEU A 1 106 ? 0.924 1.384 13.341 1.00 98.00 106 LEU A CA 1
ATOM 841 C C . LEU A 1 106 ? 1.054 1.255 11.814 1.00 98.00 106 LEU A C 1
ATOM 843 O O . LEU A 1 106 ? 2.086 0.793 11.331 1.00 98.00 106 LEU A O 1
ATOM 847 N N . LEU A 1 107 ? 0.028 1.662 11.064 1.00 98.38 107 LEU A N 1
ATOM 848 C CA . LEU A 1 107 ? -0.018 1.587 9.602 1.00 98.38 107 LEU A CA 1
ATOM 849 C C . LEU A 1 107 ? 0.519 2.843 8.905 1.00 98.38 107 LEU A C 1
ATOM 851 O O . LEU A 1 107 ? 0.939 2.760 7.753 1.00 98.38 107 LEU A O 1
ATOM 855 N N . GLU A 1 108 ? 0.560 3.990 9.585 1.00 98.31 108 GLU A N 1
ATOM 856 C CA . GLU A 1 108 ? 1.076 5.255 9.045 1.00 98.31 108 GLU A CA 1
ATOM 857 C C . GLU A 1 108 ? 2.450 5.126 8.361 1.00 98.31 108 GLU A C 1
ATOM 859 O O . GLU A 1 108 ? 2.578 5.592 7.225 1.00 98.31 108 GLU A O 1
ATOM 864 N N . PRO A 1 109 ? 3.470 4.460 8.947 1.00 98.44 109 PRO A N 1
ATOM 865 C CA . PRO A 1 109 ? 4.753 4.278 8.269 1.00 98.44 109 PRO A CA 1
ATOM 866 C C . PRO A 1 109 ? 4.631 3.513 6.946 1.00 98.44 109 PRO A C 1
ATOM 868 O O . PRO A 1 109 ? 5.338 3.823 5.987 1.00 98.44 109 PRO A O 1
ATOM 871 N N . LEU A 1 110 ? 3.726 2.533 6.879 1.00 98.06 110 LEU A N 1
ATOM 872 C CA . LEU A 1 110 ? 3.478 1.744 5.676 1.00 98.06 110 LEU A CA 1
ATOM 873 C C . LEU A 1 110 ? 2.765 2.576 4.600 1.00 98.06 110 LEU A C 1
ATOM 875 O O . LEU A 1 110 ? 3.117 2.484 3.426 1.00 98.06 110 LEU A O 1
ATOM 879 N N . PHE A 1 111 ? 1.823 3.440 4.992 1.00 98.38 111 PHE A N 1
ATOM 880 C CA . PHE A 1 111 ? 1.165 4.379 4.076 1.00 98.38 111 PHE A CA 1
ATOM 881 C C . PHE A 1 111 ? 2.160 5.382 3.491 1.00 98.38 111 PHE A C 1
ATOM 883 O O . PHE A 1 111 ? 2.212 5.550 2.275 1.00 98.38 111 PHE A O 1
ATOM 890 N N . VAL A 1 112 ? 3.008 5.970 4.342 1.00 98.38 112 VAL A N 1
ATOM 891 C CA . VAL A 1 112 ? 4.087 6.871 3.910 1.00 98.38 112 VAL A CA 1
ATOM 892 C C . VAL A 1 112 ? 5.053 6.149 2.977 1.00 98.38 112 VAL A C 1
ATOM 894 O O . VAL A 1 112 ? 5.515 6.729 1.995 1.00 98.38 112 VAL A O 1
ATOM 897 N N . ARG A 1 113 ? 5.364 4.876 3.250 1.00 98.25 113 ARG A N 1
ATOM 898 C CA . ARG A 1 113 ? 6.214 4.085 2.361 1.00 98.25 113 ARG A CA 1
ATOM 899 C C . ARG A 1 113 ? 5.577 3.931 0.983 1.00 98.25 113 ARG A C 1
ATOM 901 O O . ARG A 1 113 ? 6.271 4.165 -0.001 1.00 98.25 113 ARG A O 1
ATOM 908 N N . LEU A 1 114 ? 4.290 3.594 0.902 1.00 98.44 114 LEU A N 1
ATOM 909 C CA . LEU A 1 114 ? 3.576 3.510 -0.375 1.00 98.44 114 LEU A CA 1
ATOM 910 C C . LEU A 1 114 ? 3.585 4.859 -1.116 1.00 98.44 114 LEU A C 1
ATOM 912 O O . LEU A 1 114 ? 3.932 4.892 -2.295 1.00 98.44 114 LEU A O 1
ATOM 916 N N . ASP A 1 115 ? 3.332 5.969 -0.412 1.00 97.94 115 ASP A N 1
ATOM 917 C CA . ASP A 1 115 ? 3.395 7.318 -0.993 1.00 97.94 115 ASP A CA 1
AT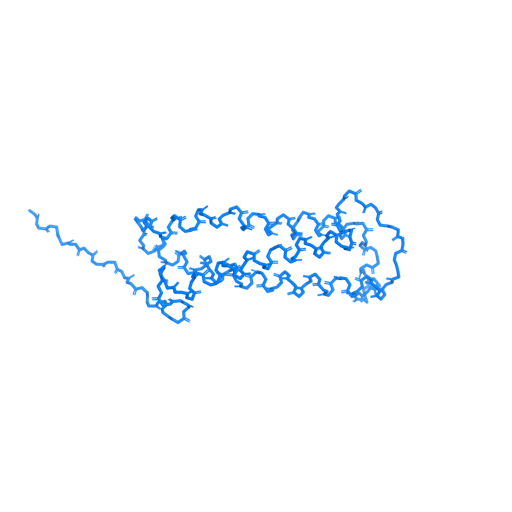OM 918 C C . ASP A 1 115 ? 4.785 7.646 -1.559 1.00 97.94 115 ASP A C 1
ATOM 920 O O . ASP A 1 115 ? 4.889 8.284 -2.604 1.00 97.94 115 ASP A O 1
ATOM 924 N N . GLN A 1 116 ? 5.865 7.214 -0.900 1.00 97.88 116 GLN A N 1
ATOM 925 C CA . GLN A 1 116 ? 7.230 7.399 -1.404 1.00 97.88 116 GLN A CA 1
ATOM 926 C C . GLN A 1 116 ? 7.486 6.595 -2.684 1.00 97.88 116 GLN A C 1
ATOM 928 O O . GLN A 1 116 ? 8.100 7.114 -3.616 1.00 97.88 116 GLN A O 1
ATOM 933 N N . LEU A 1 117 ? 7.035 5.337 -2.745 1.00 98.06 117 LEU A N 1
ATOM 934 C CA . LEU A 1 117 ? 7.208 4.499 -3.937 1.00 98.06 117 LEU A CA 1
ATOM 935 C C . LEU A 1 117 ? 6.456 5.086 -5.145 1.00 98.06 117 LEU A C 1
ATOM 937 O O . LEU A 1 117 ? 6.995 5.114 -6.250 1.00 98.06 117 LEU A O 1
ATOM 941 N N . GLU A 1 118 ? 5.246 5.603 -4.928 1.00 95.50 118 GLU A N 1
ATOM 942 C CA . GLU A 1 118 ? 4.409 6.186 -5.980 1.00 95.50 118 GLU A CA 1
ATOM 943 C C . GLU A 1 118 ? 4.852 7.605 -6.376 1.00 95.50 118 GLU A C 1
ATOM 945 O O . GLU A 1 118 ? 5.224 7.861 -7.523 1.00 95.50 118 GLU A O 1
ATOM 950 N N . ASN A 1 119 ? 4.863 8.535 -5.421 1.00 94.25 119 ASN A N 1
ATOM 951 C CA . ASN A 1 119 ? 4.965 9.969 -5.705 1.00 94.25 119 ASN A CA 1
ATOM 952 C C . ASN A 1 119 ? 6.404 10.489 -5.751 1.00 94.25 119 ASN A C 1
ATOM 954 O O . ASN A 1 119 ? 6.647 11.594 -6.228 1.00 94.25 119 ASN A O 1
ATOM 958 N N . VAL A 1 120 ? 7.372 9.728 -5.235 1.00 94.31 120 VAL A N 1
ATOM 959 C CA . VAL A 1 120 ? 8.788 10.124 -5.275 1.00 94.31 120 VAL A CA 1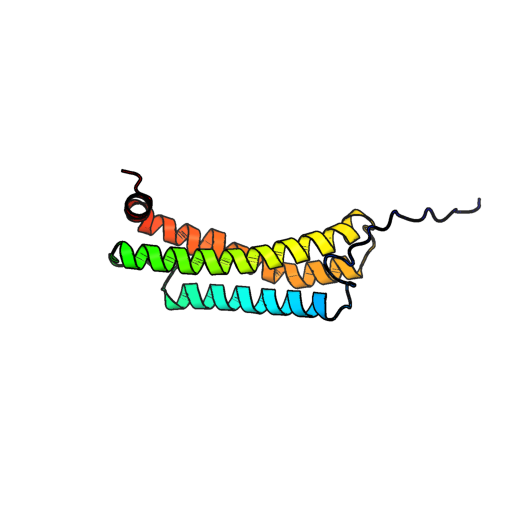
ATOM 960 C C . VAL A 1 120 ? 9.540 9.258 -6.268 1.00 94.31 120 VAL A C 1
ATOM 962 O O . VAL A 1 120 ? 10.108 9.778 -7.227 1.00 94.31 120 VAL A O 1
ATOM 965 N N . MET A 1 121 ? 9.519 7.938 -6.072 1.00 94.31 121 MET A N 1
ATOM 966 C CA . MET A 1 121 ? 10.333 7.031 -6.879 1.00 94.31 121 MET A CA 1
ATOM 967 C C . MET A 1 121 ? 9.817 6.943 -8.315 1.00 94.31 121 MET A C 1
ATOM 969 O O . MET A 1 121 ? 10.555 7.240 -9.256 1.00 94.31 121 MET A O 1
ATOM 973 N N . PHE A 1 122 ? 8.545 6.575 -8.490 1.00 93.00 122 PHE A N 1
ATOM 974 C CA . PHE A 1 122 ? 7.968 6.414 -9.820 1.00 93.00 122 PHE A CA 1
ATOM 975 C C . PHE A 1 122 ? 7.765 7.757 -10.530 1.00 93.00 122 PHE A C 1
ATOM 977 O O . PHE A 1 122 ? 8.210 7.910 -11.665 1.00 93.00 122 PHE A O 1
ATOM 984 N N . GLN A 1 123 ? 7.176 8.760 -9.868 1.00 90.19 123 GLN A N 1
ATOM 985 C CA . GLN A 1 123 ? 6.993 10.085 -10.478 1.00 90.19 123 GLN A CA 1
ATOM 986 C C . GLN A 1 123 ? 8.326 10.744 -10.870 1.00 90.19 123 GLN A C 1
ATOM 988 O O . GLN A 1 123 ? 8.435 11.326 -11.950 1.00 90.19 123 GLN A O 1
ATOM 993 N N . GLY A 1 124 ? 9.353 10.635 -10.023 1.00 90.81 124 GLY A N 1
ATOM 994 C CA . GLY A 1 124 ? 10.678 11.160 -10.336 1.00 90.81 124 GLY A CA 1
ATOM 995 C C . GLY A 1 124 ? 11.323 10.450 -11.529 1.00 90.81 124 GLY A C 1
ATOM 996 O O . GLY A 1 124 ? 11.931 11.098 -12.377 1.00 90.81 124 GLY A O 1
ATOM 997 N N . TRP A 1 125 ? 11.120 9.137 -11.651 1.00 90.94 125 TRP A N 1
ATOM 998 C CA . TRP A 1 125 ? 11.548 8.376 -12.822 1.00 90.94 125 TRP A CA 1
ATOM 999 C C . TRP A 1 125 ? 10.787 8.753 -14.103 1.00 90.94 125 TRP A C 1
ATOM 1001 O O . TRP A 1 125 ? 11.415 8.900 -15.151 1.00 90.94 125 TRP A O 1
ATOM 1011 N N . ILE A 1 126 ? 9.468 8.981 -14.032 1.00 88.12 126 ILE A N 1
ATOM 1012 C CA . ILE A 1 126 ? 8.669 9.469 -15.172 1.00 88.12 126 ILE A CA 1
ATOM 1013 C C . ILE A 1 126 ? 9.248 10.775 -15.730 1.00 88.12 126 ILE A C 1
ATOM 1015 O O . ILE A 1 126 ? 9.281 10.952 -16.946 1.00 88.12 126 ILE A O 1
ATOM 1019 N N . GLY A 1 127 ? 9.784 11.648 -14.871 1.00 85.44 127 GLY A N 1
ATOM 1020 C CA . GLY A 1 127 ? 10.475 12.872 -15.288 1.00 85.44 127 GLY A CA 1
ATOM 1021 C C . GLY A 1 127 ? 11.655 12.647 -16.246 1.00 85.44 127 GLY A C 1
ATOM 1022 O O . GLY A 1 127 ? 11.935 13.521 -17.061 1.00 85.44 127 GLY A O 1
ATOM 1023 N N . HIS A 1 128 ? 12.306 11.479 -16.205 1.00 83.81 128 HIS A N 1
ATOM 1024 C CA . HIS A 1 128 ? 13.408 11.118 -17.111 1.00 83.81 128 HIS A CA 1
ATOM 1025 C C . HIS A 1 128 ? 12.950 10.459 -18.413 1.00 83.81 128 HIS A C 1
ATOM 1027 O O . HIS A 1 128 ? 13.695 10.449 -19.388 1.00 83.81 128 HIS A O 1
ATOM 1033 N N . VAL A 1 129 ? 11.744 9.884 -18.443 1.00 82.50 129 VAL A N 1
ATOM 1034 C CA . VAL A 1 129 ? 11.211 9.156 -19.610 1.00 82.50 129 VAL A CA 1
ATOM 1035 C C . VAL A 1 129 ? 10.034 9.870 -20.286 1.00 82.50 129 VAL A C 1
ATOM 1037 O O . VAL A 1 129 ? 9.457 9.325 -21.224 1.00 82.50 129 VAL A O 1
ATOM 1040 N N . GLY A 1 130 ? 9.686 11.082 -19.838 1.00 77.06 130 GLY A N 1
ATOM 1041 C CA . GLY A 1 130 ? 8.459 11.806 -20.195 1.00 77.06 130 GLY A CA 1
ATOM 1042 C C . GLY A 1 130 ? 8.187 11.947 -21.695 1.00 77.06 130 GLY A C 1
ATOM 1043 O O . GLY A 1 130 ? 7.070 11.670 -22.129 1.00 77.06 130 GLY A O 1
ATOM 1044 N N . ASP A 1 131 ? 9.200 12.279 -22.498 1.00 78.75 131 ASP A N 1
ATOM 1045 C CA . ASP A 1 131 ? 9.044 12.425 -23.956 1.00 78.75 131 ASP A CA 1
ATOM 1046 C C . ASP A 1 131 ? 8.611 11.105 -24.620 1.00 78.75 131 ASP A C 1
ATOM 1048 O O . ASP A 1 131 ? 7.761 11.082 -25.504 1.00 78.75 131 ASP A O 1
ATOM 1052 N N . ARG A 1 132 ? 9.117 9.973 -24.122 1.00 77.06 132 ARG A N 1
ATOM 1053 C CA . ARG A 1 132 ? 8.769 8.629 -24.611 1.00 77.06 132 ARG A CA 1
ATOM 1054 C C . ARG A 1 132 ? 7.432 8.142 -24.063 1.00 77.06 132 ARG A C 1
ATOM 1056 O O . ARG A 1 132 ? 6.751 7.343 -24.700 1.00 77.06 132 ARG A O 1
ATOM 1063 N N . VAL A 1 133 ? 7.033 8.617 -22.883 1.00 75.44 133 VAL A N 1
ATOM 1064 C CA . VAL A 1 133 ? 5.690 8.355 -22.347 1.00 75.44 133 VAL A CA 1
ATOM 1065 C C . VAL A 1 133 ? 4.634 8.973 -23.262 1.00 75.44 133 VAL A C 1
ATOM 1067 O O . VAL A 1 133 ? 3.637 8.307 -23.530 1.00 75.44 133 VAL A O 1
ATOM 1070 N N . ALA A 1 134 ? 4.872 10.177 -23.798 1.00 77.88 134 ALA A N 1
ATOM 1071 C CA . ALA A 1 134 ? 3.976 10.824 -24.760 1.00 77.88 134 ALA A CA 1
ATOM 1072 C C . ALA A 1 134 ? 3.767 9.974 -26.030 1.00 77.88 134 ALA A C 1
ATOM 1074 O O . ALA A 1 134 ? 2.628 9.787 -26.465 1.00 77.88 134 ALA A O 1
ATOM 1075 N N . GLU A 1 135 ? 4.836 9.362 -26.553 1.00 79.12 135 GLU A N 1
ATOM 1076 C CA . GLU A 1 135 ? 4.762 8.429 -27.688 1.00 79.12 135 GLU A CA 1
ATOM 1077 C C . GLU A 1 135 ? 3.915 7.186 -27.366 1.00 79.12 135 GLU A C 1
ATOM 1079 O O . GLU A 1 135 ? 3.114 6.745 -28.191 1.00 79.12 135 GLU A O 1
ATOM 1084 N N . ILE A 1 136 ? 4.055 6.628 -26.155 1.00 77.25 136 ILE A N 1
ATOM 1085 C CA . ILE A 1 136 ? 3.316 5.430 -25.715 1.00 77.25 136 ILE A CA 1
ATOM 1086 C C . ILE A 1 136 ? 1.814 5.700 -25.612 1.00 77.25 136 ILE A C 1
ATOM 1088 O O . ILE A 1 136 ? 1.006 4.844 -25.973 1.00 77.25 136 ILE A O 1
ATOM 1092 N N . ILE A 1 137 ? 1.429 6.881 -25.129 1.00 78.00 137 ILE A N 1
ATOM 1093 C CA . ILE A 1 137 ? 0.020 7.268 -24.963 1.00 78.00 137 ILE A CA 1
ATOM 1094 C C . ILE A 1 137 ? -0.579 7.911 -26.225 1.00 78.00 137 ILE A C 1
ATOM 1096 O O . ILE A 1 137 ? -1.735 8.333 -26.206 1.00 78.00 137 ILE A O 1
ATOM 1100 N N . GLY A 1 138 ? 0.179 7.964 -27.327 1.00 70.50 138 GLY A N 1
ATOM 1101 C CA . GLY A 1 138 ? -0.273 8.504 -28.611 1.00 70.50 138 GLY A CA 1
ATOM 1102 C C . GLY A 1 138 ? -0.494 10.019 -28.608 1.00 70.50 138 GLY A C 1
ATOM 1103 O O . GLY A 1 138 ? -1.266 10.524 -29.424 1.00 70.50 138 GLY A O 1
ATOM 1104 N N . MET A 1 139 ? 0.149 10.741 -27.687 1.00 60.41 139 MET A N 1
ATOM 1105 C CA . MET A 1 139 ? 0.111 12.199 -27.604 1.00 60.41 139 MET A CA 1
ATOM 1106 C C . MET A 1 139 ? 1.274 12.782 -28.416 1.00 60.41 139 MET A C 1
ATOM 1108 O O . MET A 1 139 ? 2.306 13.131 -27.851 1.00 60.41 139 MET A O 1
ATOM 1112 N N . ASN A 1 140 ? 1.099 12.859 -29.740 1.00 50.19 140 ASN A N 1
ATOM 1113 C CA . ASN A 1 140 ? 1.972 13.631 -30.637 1.00 50.19 140 ASN A CA 1
ATOM 1114 C C . ASN A 1 140 ? 1.482 15.073 -30.790 1.00 50.19 140 ASN A C 1
ATOM 1116 O O . ASN A 1 140 ? 0.254 15.257 -30.962 1.00 50.19 140 ASN A O 1
#

pLDDT: mean 89.37, std 13.0, range [40.5, 98.75]

Foldseek 3Di:
DDPDPDDFDDDPPVVLPVDLPGPVLVVLLVVLVVLLVVLVVLCVVVVQFLVDQDDDDDLVVVVVSVVVNVVSLVSNVVSVCSLVVVLVSCCVRPVPPVSSVVVCVVCVVSVVSSCCSPVHRNVSSCVNCVVSVCVNVVND

Radius of gyration: 20.38 Å; chains: 1; bounding box: 48×28×68 Å